Protein AF-A0A957CAG8-F1 (afdb_monomer_lite)

Structure (mmCIF, N/CA/C/O backbone):
data_AF-A0A957CAG8-F1
#
_entry.id   AF-A0A957CAG8-F1
#
loop_
_atom_site.group_PDB
_atom_site.id
_atom_site.type_symbol
_atom_site.label_atom_id
_atom_site.label_alt_id
_atom_site.label_comp_id
_atom_site.label_asym_id
_atom_site.label_entity_id
_atom_site.label_seq_id
_atom_site.pdbx_PDB_ins_code
_atom_site.Cartn_x
_atom_site.Cartn_y
_atom_site.Cartn_z
_atom_site.occupancy
_atom_site.B_iso_or_equiv
_atom_site.auth_seq_id
_atom_site.auth_comp_id
_atom_site.auth_asym_id
_atom_site.auth_atom_id
_atom_site.pdbx_PDB_model_num
ATOM 1 N N . MET A 1 1 ? -20.290 15.688 23.154 1.00 50.69 1 MET A N 1
ATOM 2 C CA . MET A 1 1 ? -19.634 14.602 23.917 1.00 50.69 1 MET A CA 1
ATOM 3 C C . MET A 1 1 ? -19.910 13.322 23.137 1.00 50.69 1 MET A C 1
ATOM 5 O O . MET A 1 1 ? -21.058 12.919 23.105 1.00 50.69 1 MET A O 1
ATOM 9 N N . PHE A 1 2 ? -19.009 12.717 22.370 1.00 59.56 2 PHE A N 1
ATOM 10 C CA . PHE A 1 2 ? -17.569 12.884 22.165 1.00 59.56 2 PHE A CA 1
ATOM 11 C C . PHE A 1 2 ? -17.309 13.320 20.716 1.00 59.56 2 PHE A C 1
ATOM 13 O O . PHE A 1 2 ? -17.950 12.791 19.810 1.00 59.56 2 PHE A O 1
ATOM 20 N N . ASP A 1 3 ? -16.388 14.262 20.503 1.00 60.28 3 ASP A N 1
ATOM 21 C CA . ASP A 1 3 ? -15.686 14.360 19.221 1.00 60.28 3 ASP A CA 1
ATOM 22 C C . ASP A 1 3 ? -15.114 12.973 18.920 1.00 60.28 3 ASP A C 1
ATOM 24 O O . ASP A 1 3 ? -14.428 12.389 19.765 1.00 60.28 3 ASP A O 1
ATOM 28 N N . SER A 1 4 ? -15.477 12.388 17.779 1.00 71.44 4 SER A N 1
ATOM 29 C CA . SER A 1 4 ? -14.965 11.081 17.378 1.00 71.44 4 SER A CA 1
ATOM 30 C C . SER A 1 4 ? -13.443 11.141 17.372 1.00 71.44 4 SER A C 1
ATOM 32 O O . SER A 1 4 ? -12.864 11.987 16.687 1.00 71.44 4 SER A O 1
ATOM 34 N N . LEU A 1 5 ? -12.803 10.262 18.147 1.00 76.31 5 LEU A N 1
ATOM 35 C CA . LEU A 1 5 ? -11.352 10.132 18.129 1.00 76.31 5 LEU A CA 1
ATOM 36 C C . LEU A 1 5 ? -10.894 9.930 16.675 1.00 76.31 5 LEU A C 1
ATOM 38 O O . LEU A 1 5 ? -11.560 9.198 15.935 1.00 76.31 5 LEU A O 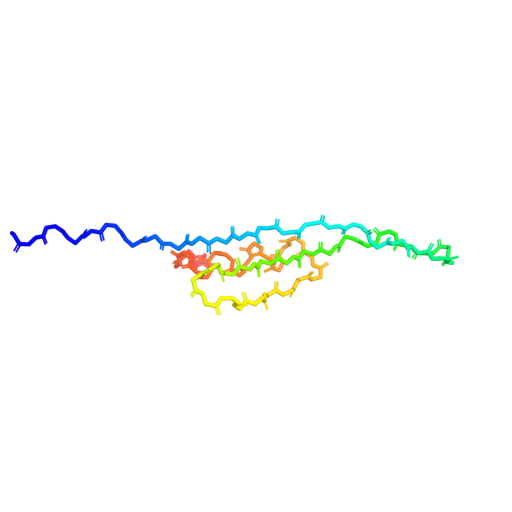1
ATOM 42 N N . PRO A 1 6 ? -9.794 10.572 16.251 1.00 81.25 6 PRO A N 1
ATOM 43 C CA . PRO A 1 6 ? -9.280 10.396 14.902 1.00 81.25 6 PRO A CA 1
ATOM 44 C C . PRO A 1 6 ? -9.029 8.912 14.619 1.00 81.25 6 PRO A C 1
ATOM 46 O O . PRO A 1 6 ? -8.427 8.202 15.427 1.00 81.25 6 PRO A O 1
ATOM 49 N N . PHE A 1 7 ? -9.515 8.446 13.469 1.00 83.44 7 PHE A N 1
ATOM 50 C CA . PHE A 1 7 ? -9.225 7.107 12.980 1.00 83.44 7 PHE A CA 1
ATOM 51 C C . PHE A 1 7 ? -7.818 7.098 12.379 1.00 83.44 7 PHE A C 1
ATOM 53 O O . PHE A 1 7 ? -7.525 7.866 11.462 1.00 83.44 7 PHE A O 1
ATOM 60 N N . TYR A 1 8 ? -6.948 6.239 12.904 1.00 87.12 8 TYR A N 1
ATOM 61 C CA . TYR A 1 8 ? -5.591 6.066 12.402 1.00 87.12 8 TYR A CA 1
ATOM 62 C C . TYR A 1 8 ? -5.463 4.715 11.712 1.00 87.12 8 TYR A C 1
ATOM 64 O O . TYR A 1 8 ? -5.692 3.678 12.329 1.00 87.12 8 TYR A O 1
ATOM 72 N N . GLN A 1 9 ? -5.007 4.742 10.463 1.00 90.31 9 GLN A N 1
ATOM 73 C CA . GLN A 1 9 ? -4.534 3.566 9.748 1.00 90.31 9 GLN A CA 1
ATOM 74 C C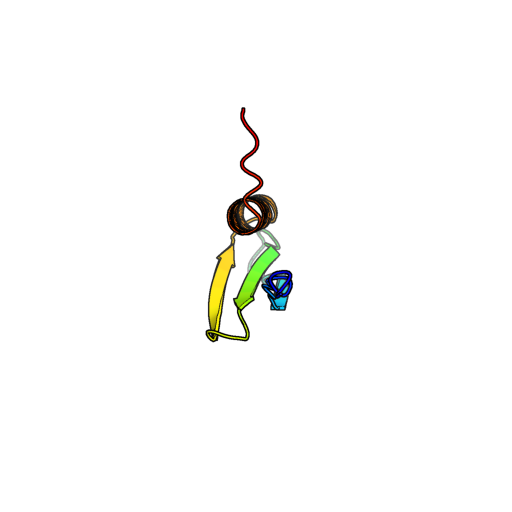 . GLN A 1 9 ? -3.020 3.687 9.575 1.00 90.31 9 GLN A C 1
ATOM 76 O O . GLN A 1 9 ? -2.5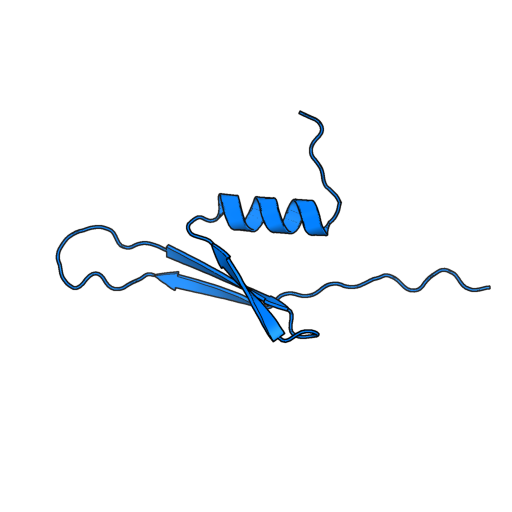11 4.742 9.196 1.00 90.31 9 GLN A O 1
ATOM 81 N N . THR A 1 10 ? -2.285 2.614 9.863 1.00 94.50 10 THR A N 1
ATOM 82 C CA . THR A 1 10 ? -0.823 2.589 9.719 1.00 94.50 10 THR A CA 1
ATOM 83 C C . THR A 1 10 ? -0.401 1.446 8.812 1.00 94.50 10 THR A C 1
ATOM 85 O O . THR A 1 10 ? -1.054 0.406 8.765 1.00 94.50 10 THR A O 1
ATOM 88 N N . TYR A 1 11 ? 0.700 1.648 8.093 1.00 97.06 11 TYR A N 1
ATOM 89 C CA . TYR A 1 11 ? 1.326 0.619 7.275 1.00 97.06 11 TYR A CA 1
ATOM 90 C C . TYR A 1 11 ? 2.839 0.656 7.457 1.00 97.06 11 TYR A C 1
ATOM 92 O O . TYR A 1 11 ? 3.444 1.726 7.542 1.00 97.06 11 TYR A O 1
ATOM 100 N N . ILE A 1 12 ? 3.462 -0.519 7.456 1.00 97.69 12 ILE A N 1
ATOM 101 C CA . ILE A 1 12 ? 4.910 -0.669 7.345 1.00 97.69 12 ILE A CA 1
ATOM 102 C C . ILE A 1 12 ? 5.249 -0.856 5.867 1.00 97.69 12 ILE A C 1
ATOM 104 O O . ILE A 1 12 ? 4.877 -1.863 5.263 1.00 97.69 12 ILE A O 1
ATOM 108 N N . LEU A 1 13 ? 5.982 0.100 5.296 1.00 97.50 13 LEU A N 1
ATOM 109 C CA . LEU A 1 13 ? 6.502 0.011 3.934 1.00 97.50 13 LEU A CA 1
ATOM 110 C C . LEU A 1 13 ? 7.805 -0.788 3.899 1.00 97.50 13 LEU A C 1
ATOM 112 O O . LEU A 1 13 ? 8.773 -0.458 4.585 1.00 97.50 13 LEU A O 1
ATOM 116 N N . ARG A 1 14 ? 7.854 -1.795 3.027 1.00 96.56 14 ARG A N 1
ATOM 117 C CA . ARG A 1 14 ? 9.088 -2.474 2.627 1.00 96.56 14 ARG A CA 1
ATOM 118 C C . ARG A 1 14 ? 9.350 -2.215 1.148 1.00 96.56 14 ARG A C 1
ATOM 120 O O . ARG A 1 14 ? 8.482 -2.434 0.305 1.00 96.56 14 ARG A O 1
ATOM 127 N N . LEU A 1 15 ? 10.573 -1.792 0.852 1.00 95.12 15 LEU A N 1
ATOM 128 C CA . LEU A 1 15 ? 11.077 -1.565 -0.496 1.00 95.12 15 LEU A CA 1
ATOM 129 C C . LEU A 1 15 ? 12.390 -2.320 -0.656 1.00 95.12 15 LEU A C 1
ATOM 131 O O . LEU A 1 15 ? 13.307 -2.154 0.148 1.00 95.12 15 LEU A O 1
ATOM 135 N N . TRP A 1 16 ? 12.486 -3.138 -1.694 1.00 92.75 16 TRP A N 1
ATOM 136 C CA . TRP A 1 16 ? 13.727 -3.821 -2.030 1.00 92.75 16 TRP A CA 1
ATOM 137 C C . TRP A 1 16 ? 13.885 -3.936 -3.538 1.00 92.75 16 TRP A C 1
ATOM 139 O O . TRP A 1 16 ? 12.917 -3.902 -4.293 1.00 92.75 16 TRP A O 1
ATOM 149 N N . GLN A 1 17 ? 15.133 -4.051 -3.970 1.00 90.44 17 GLN A N 1
ATOM 150 C CA . GLN A 1 17 ? 15.482 -4.330 -5.352 1.00 90.44 17 GLN A CA 1
ATOM 151 C C . GLN A 1 17 ? 15.776 -5.822 -5.473 1.00 90.44 17 GLN A C 1
ATOM 153 O O . GLN A 1 17 ? 16.577 -6.362 -4.705 1.00 90.44 17 GLN A O 1
ATOM 158 N N . GLU A 1 18 ? 15.121 -6.496 -6.413 1.00 85.94 18 GLU A N 1
ATOM 159 C CA . GLU A 1 18 ? 15.444 -7.883 -6.727 1.00 85.94 18 GLU A CA 1
ATOM 160 C C . GLU A 1 18 ? 16.850 -7.959 -7.327 1.00 85.94 18 GLU A C 1
ATOM 162 O O . GLU A 1 18 ? 17.253 -7.129 -8.149 1.00 85.94 18 GLU A O 1
ATOM 167 N N . ARG A 1 19 ? 17.622 -8.950 -6.878 1.00 78.44 19 ARG A N 1
ATOM 168 C CA . ARG A 1 19 ? 18.907 -9.277 -7.489 1.00 78.44 19 ARG A CA 1
ATOM 169 C C . ARG A 1 19 ? 18.616 -10.158 -8.698 1.00 78.44 19 ARG A C 1
ATOM 171 O O . ARG A 1 19 ? 18.146 -11.277 -8.528 1.00 78.44 19 ARG A O 1
ATOM 178 N N . SER A 1 20 ? 18.868 -9.652 -9.899 1.00 69.56 20 SER A N 1
ATOM 179 C CA . SER A 1 20 ? 18.828 -10.473 -11.109 1.00 69.56 20 SER A CA 1
ATOM 180 C C . SER A 1 20 ? 20.149 -11.237 -11.226 1.00 69.56 20 SER A C 1
ATOM 182 O O . SER A 1 20 ? 21.195 -10.611 -11.382 1.00 69.56 20 SER A O 1
ATOM 184 N N . ASP A 1 21 ? 20.108 -12.572 -11.177 1.00 65.81 21 ASP A N 1
ATOM 185 C CA . ASP A 1 21 ? 21.292 -13.422 -11.415 1.00 65.81 21 ASP A CA 1
ATOM 186 C C . ASP A 1 21 ? 21.704 -13.456 -12.900 1.00 65.81 21 ASP A C 1
ATOM 188 O O . ASP A 1 21 ? 22.817 -13.855 -13.233 1.00 65.81 21 ASP A O 1
ATOM 192 N N . CYS A 1 22 ? 20.838 -13.001 -13.813 1.00 56.56 22 CYS A N 1
ATOM 193 C CA . CYS A 1 22 ? 21.100 -13.011 -15.247 1.00 56.56 22 CYS A CA 1
ATOM 194 C C . CYS A 1 22 ? 20.570 -11.737 -15.913 1.00 56.56 22 CYS A C 1
ATOM 196 O O . CYS A 1 22 ? 19.419 -11.682 -16.332 1.00 56.56 22 CYS A O 1
ATOM 198 N N . GLY A 1 23 ? 21.429 -10.719 -16.001 1.00 57.47 23 GLY A N 1
ATOM 199 C CA . GLY A 1 23 ? 21.444 -9.723 -17.081 1.00 57.47 23 GLY A CA 1
ATOM 200 C C . GLY A 1 23 ? 20.333 -8.675 -17.149 1.00 57.47 23 GLY A C 1
ATOM 201 O O . GLY A 1 23 ? 20.649 -7.537 -17.476 1.00 57.47 23 GLY A O 1
ATOM 202 N N . ASP A 1 24 ? 19.083 -8.988 -16.811 1.00 56.66 24 ASP A N 1
ATOM 203 C CA . ASP A 1 24 ? 17.970 -8.085 -17.095 1.00 56.66 24 ASP A CA 1
ATOM 204 C C . ASP A 1 24 ? 17.159 -7.676 -15.861 1.00 56.66 24 ASP A C 1
ATOM 206 O O . ASP A 1 24 ? 16.596 -8.476 -15.114 1.00 56.66 24 ASP A O 1
ATOM 210 N N . SER A 1 25 ? 17.104 -6.351 -15.712 1.00 61.34 25 SER A N 1
ATOM 211 C CA . SER A 1 25 ? 16.175 -5.547 -14.918 1.00 61.34 25 SER A CA 1
ATOM 212 C C . SER A 1 25 ? 16.214 -5.719 -13.401 1.00 61.34 25 SER A C 1
ATOM 214 O O . SER A 1 25 ? 15.520 -6.542 -12.813 1.00 61.34 25 SER A O 1
ATOM 216 N N . LYS A 1 26 ? 16.938 -4.802 -12.751 1.00 72.06 26 LYS A N 1
ATOM 217 C CA . LYS A 1 26 ? 16.828 -4.514 -11.318 1.00 72.06 26 LYS A CA 1
ATOM 218 C C . LYS A 1 26 ? 15.421 -3.996 -10.968 1.00 72.06 26 LYS A C 1
ATOM 220 O O . LYS A 1 26 ? 15.197 -2.787 -10.895 1.00 72.06 26 LYS A O 1
ATOM 225 N N . ALA A 1 27 ? 14.464 -4.899 -10.779 1.00 83.69 27 ALA A N 1
ATOM 226 C CA . ALA A 1 27 ? 13.092 -4.540 -10.449 1.00 83.69 27 ALA A CA 1
ATOM 227 C C . ALA A 1 27 ? 12.969 -4.161 -8.968 1.00 83.69 27 ALA A C 1
ATOM 229 O O . ALA A 1 27 ? 13.385 -4.911 -8.084 1.00 83.69 27 ALA A O 1
ATOM 230 N N . PHE A 1 28 ? 12.376 -3.000 -8.688 1.00 88.94 28 PHE A N 1
ATOM 231 C CA . PHE A 1 28 ? 11.936 -2.677 -7.335 1.00 88.94 28 PHE A CA 1
ATOM 232 C C . PHE A 1 28 ? 10.629 -3.404 -7.019 1.00 88.94 28 PHE A C 1
ATOM 234 O O . PHE A 1 28 ? 9.748 -3.546 -7.869 1.00 88.94 28 PHE A O 1
ATOM 241 N N . ARG A 1 29 ? 10.512 -3.857 -5.775 1.00 92.56 29 ARG A N 1
ATOM 242 C CA . ARG A 1 29 ? 9.309 -4.448 -5.200 1.00 92.56 29 ARG A CA 1
ATOM 243 C C . ARG A 1 29 ? 8.880 -3.639 -3.998 1.00 92.56 29 ARG A C 1
ATOM 245 O O . ARG A 1 29 ? 9.714 -3.189 -3.212 1.00 92.56 29 ARG A O 1
ATOM 252 N N . PHE A 1 30 ? 7.573 -3.492 -3.869 1.00 96.44 30 PHE A N 1
ATOM 253 C CA . PHE A 1 30 ? 6.942 -2.706 -2.826 1.00 96.44 30 PHE A CA 1
ATOM 254 C C . PHE A 1 30 ? 5.985 -3.618 -2.071 1.00 96.44 30 PHE A C 1
ATOM 256 O O . PHE A 1 30 ? 5.232 -4.379 -2.684 1.00 96.44 30 PHE A O 1
ATOM 263 N N . SER A 1 31 ? 5.993 -3.551 -0.746 1.00 97.62 31 SER A N 1
ATOM 264 C CA . SER A 1 31 ? 4.919 -4.131 0.050 1.00 97.62 31 SER A CA 1
ATOM 265 C C . SER A 1 31 ? 4.537 -3.242 1.218 1.00 97.62 31 SER A C 1
ATOM 267 O O . SER A 1 31 ? 5.380 -2.568 1.810 1.00 97.62 31 SER A O 1
ATOM 269 N N . LEU A 1 32 ? 3.247 -3.253 1.528 1.00 98.19 32 LEU A N 1
ATOM 270 C CA . LEU A 1 32 ? 2.676 -2.631 2.711 1.00 98.19 32 LEU A CA 1
ATOM 271 C C . LEU A 1 32 ? 2.164 -3.737 3.623 1.00 98.19 32 LEU A C 1
ATOM 273 O O . LEU A 1 32 ? 1.475 -4.652 3.174 1.00 98.19 32 LEU A O 1
ATOM 277 N N . GLU A 1 33 ? 2.514 -3.658 4.897 1.00 98.06 33 GLU A N 1
ATOM 278 C CA . GLU A 1 33 ? 1.988 -4.536 5.937 1.00 98.06 33 GLU A CA 1
ATOM 279 C C . GLU A 1 33 ? 1.173 -3.700 6.914 1.00 98.06 33 GLU A C 1
ATOM 281 O O . GLU A 1 33 ? 1.670 -2.701 7.434 1.00 98.06 33 GLU A O 1
ATOM 286 N N . ASP A 1 34 ? -0.075 -4.090 7.142 1.00 96.38 34 ASP A N 1
ATOM 287 C CA . ASP A 1 34 ? -0.893 -3.518 8.204 1.00 96.38 34 ASP A CA 1
ATOM 288 C C . ASP A 1 34 ? -0.515 -4.204 9.528 1.00 96.38 34 ASP A C 1
ATOM 290 O O . ASP A 1 34 ? -0.755 -5.405 9.675 1.00 96.38 34 ASP A O 1
ATOM 294 N N . PRO A 1 35 ? 0.078 -3.492 10.502 1.00 95.12 35 PRO A N 1
ATOM 295 C CA . PRO A 1 35 ? 0.509 -4.099 11.755 1.00 95.12 35 PRO A CA 1
ATOM 296 C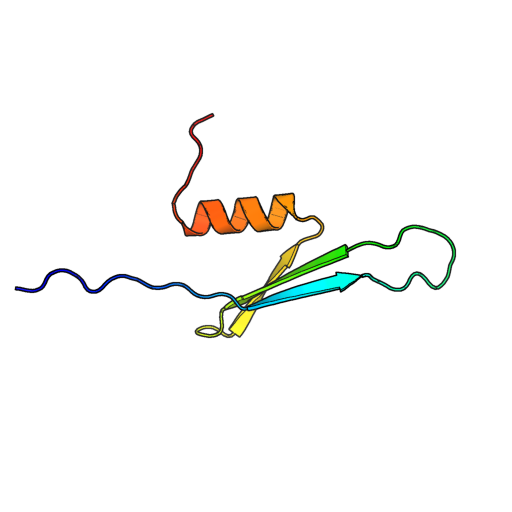 C . PRO A 1 35 ? -0.659 -4.512 12.661 1.00 95.12 35 PRO A C 1
ATOM 298 O O . PRO A 1 35 ? -0.454 -5.311 13.569 1.00 95.12 35 PRO A O 1
ATOM 301 N N . SER A 1 36 ? -1.868 -3.986 12.441 1.00 93.00 36 SER A N 1
ATOM 302 C CA . SER A 1 36 ? -3.051 -4.330 13.239 1.00 93.00 36 SER A CA 1
ATOM 303 C C . SER A 1 36 ? -3.682 -5.657 12.809 1.00 93.00 36 SER A C 1
ATOM 305 O O . SER A 1 36 ? -4.216 -6.388 13.641 1.00 93.00 36 SER A O 1
ATOM 307 N N . THR A 1 37 ? -3.588 -5.989 11.518 1.00 94.19 37 THR A N 1
ATOM 308 C CA . THR A 1 37 ? -4.192 -7.195 10.926 1.00 94.19 37 THR A CA 1
ATOM 309 C C . THR A 1 37 ? -3.165 -8.214 10.432 1.00 94.19 37 THR A C 1
ATOM 311 O O . THR A 1 37 ? -3.529 -9.337 10.091 1.00 94.19 37 THR A O 1
ATOM 314 N N . HIS A 1 38 ? -1.886 -7.836 10.373 1.00 94.31 38 HIS A N 1
ATOM 315 C CA . HIS A 1 38 ? -0.792 -8.579 9.739 1.00 94.31 38 HIS A CA 1
ATOM 316 C C . HIS A 1 38 ? -1.008 -8.892 8.248 1.00 94.31 38 HIS A C 1
ATOM 318 O O . HIS A 1 38 ? -0.267 -9.690 7.664 1.00 94.31 38 HIS A O 1
ATOM 324 N N . VAL A 1 39 ? -1.994 -8.260 7.602 1.00 96.62 39 VAL A N 1
ATOM 325 C CA . VAL A 1 39 ? -2.226 -8.425 6.166 1.00 96.62 39 VAL A CA 1
ATOM 326 C C . VAL A 1 39 ? -1.122 -7.716 5.392 1.00 96.62 39 VAL A C 1
ATOM 328 O O . VAL A 1 39 ? -0.736 -6.588 5.705 1.00 96.62 39 VAL A O 1
ATOM 331 N N . ARG A 1 40 ? -0.624 -8.389 4.351 1.00 97.25 40 ARG A N 1
ATOM 332 C CA . ARG A 1 40 ? 0.408 -7.864 3.463 1.00 97.25 40 ARG A CA 1
ATOM 333 C C . ARG A 1 40 ? -0.124 -7.682 2.049 1.00 97.25 40 ARG A C 1
ATOM 335 O O . ARG A 1 40 ? -0.635 -8.621 1.444 1.00 97.25 40 ARG A O 1
ATOM 342 N N . TYR A 1 41 ? 0.115 -6.498 1.507 1.00 97.19 41 TYR A N 1
ATOM 343 C CA . TYR A 1 41 ? -0.205 -6.108 0.141 1.00 97.19 41 TYR A CA 1
ATOM 344 C C . TYR A 1 41 ? 1.098 -5.932 -0.638 1.00 97.19 41 TYR A C 1
ATOM 346 O O . TYR A 1 41 ? 2.003 -5.237 -0.179 1.00 97.19 41 TYR A O 1
ATOM 354 N N . GLY A 1 42 ? 1.228 -6.599 -1.784 1.00 96.56 42 GLY A N 1
ATOM 355 C CA . GLY A 1 42 ? 2.406 -6.514 -2.650 1.00 96.56 42 GLY A CA 1
ATOM 356 C C . GLY A 1 42 ? 2.093 -5.767 -3.941 1.00 96.56 42 GLY A C 1
ATOM 357 O O . GLY A 1 42 ? 1.035 -5.982 -4.526 1.00 96.56 42 GLY A O 1
ATOM 358 N N . PHE A 1 43 ? 3.028 -4.938 -4.403 1.00 95.62 43 PHE A N 1
ATOM 359 C CA . PHE A 1 43 ? 2.865 -4.109 -5.598 1.00 95.62 43 PHE A CA 1
ATOM 360 C C . PHE A 1 43 ? 4.084 -4.221 -6.516 1.00 95.62 43 PHE A C 1
ATOM 362 O O . PHE A 1 43 ? 5.231 -4.334 -6.061 1.00 95.62 43 PHE A O 1
ATOM 369 N N . ARG A 1 44 ? 3.836 -4.191 -7.829 1.00 91.62 44 ARG A N 1
ATOM 370 C CA . ARG A 1 44 ? 4.881 -4.274 -8.861 1.00 91.62 44 ARG A CA 1
ATOM 371 C C . ARG A 1 44 ? 5.508 -2.918 -9.139 1.00 91.62 44 ARG A C 1
ATOM 373 O O . ARG A 1 44 ? 6.667 -2.866 -9.544 1.00 91.62 44 ARG A O 1
ATOM 380 N N . THR A 1 45 ? 4.754 -1.842 -8.936 1.00 91.62 45 THR A N 1
ATOM 381 C CA . THR A 1 45 ? 5.200 -0.470 -9.188 1.00 91.62 45 THR A CA 1
ATOM 382 C C . THR A 1 45 ? 4.853 0.450 -8.021 1.00 91.62 45 THR A C 1
ATOM 384 O O . THR A 1 45 ? 3.933 0.182 -7.249 1.00 91.62 45 THR A O 1
ATOM 387 N N . LEU A 1 46 ? 5.568 1.574 -7.917 1.00 93.00 46 LEU A N 1
ATOM 388 C CA . LEU A 1 46 ? 5.235 2.627 -6.956 1.00 93.00 46 LEU A CA 1
ATOM 389 C C . LEU A 1 46 ? 3.825 3.192 -7.204 1.00 93.00 46 LEU A C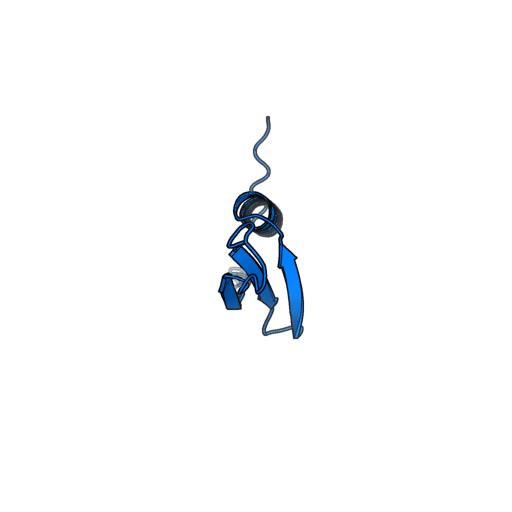 1
ATOM 391 O O . LEU A 1 46 ? 3.116 3.501 -6.253 1.00 93.00 46 LEU A O 1
ATOM 395 N N . GLY A 1 47 ? 3.412 3.301 -8.472 1.00 94.56 47 GLY A N 1
ATOM 396 C CA . GLY A 1 47 ? 2.099 3.825 -8.855 1.00 94.56 47 GLY A CA 1
ATOM 397 C C . GLY A 1 47 ? 0.944 2.985 -8.311 1.00 94.56 47 GLY A C 1
ATOM 398 O O . GLY A 1 47 ? 0.031 3.541 -7.710 1.00 94.56 47 GLY A O 1
ATOM 399 N N . GLU A 1 48 ? 1.026 1.656 -8.436 1.00 95.56 48 GLU A N 1
ATOM 400 C CA . GLU A 1 48 ? 0.029 0.727 -7.875 1.00 95.56 48 GLU A CA 1
ATOM 401 C C . GLU A 1 48 ? -0.097 0.880 -6.349 1.00 95.56 48 GLU A C 1
ATOM 403 O O . GLU A 1 48 ? -1.203 0.951 -5.817 1.00 95.56 48 GLU A O 1
ATOM 408 N N . MET A 1 49 ? 1.034 0.991 -5.642 1.00 96.62 49 MET A N 1
ATOM 409 C CA . MET A 1 49 ? 1.045 1.192 -4.188 1.00 96.62 49 MET A CA 1
ATOM 410 C C . MET A 1 49 ? 0.415 2.534 -3.792 1.00 96.62 49 MET A C 1
ATOM 412 O O . MET A 1 49 ? -0.363 2.602 -2.842 1.00 96.62 49 MET A O 1
ATOM 416 N N . MET A 1 50 ? 0.737 3.608 -4.519 1.00 96.06 50 MET A N 1
ATOM 417 C CA . MET A 1 50 ? 0.167 4.931 -4.261 1.00 96.06 50 MET A CA 1
ATOM 418 C C . MET A 1 50 ? -1.334 4.965 -4.548 1.00 96.06 50 MET A C 1
ATOM 420 O O . MET A 1 50 ? -2.076 5.564 -3.778 1.00 96.06 50 MET A O 1
ATOM 424 N N . GLN A 1 51 ? -1.796 4.307 -5.614 1.00 96.06 51 GLN A N 1
ATOM 425 C CA . GLN A 1 51 ? -3.222 4.192 -5.918 1.00 96.06 51 GLN A CA 1
ATOM 426 C C . GLN A 1 51 ? -3.974 3.457 -4.803 1.00 96.06 51 GLN A C 1
ATOM 428 O O . GLN A 1 51 ? -5.026 3.921 -4.373 1.00 96.06 51 GLN A O 1
ATOM 433 N N . PHE A 1 52 ? -3.409 2.363 -4.285 1.00 95.62 52 PHE A N 1
ATOM 434 C CA . PHE A 1 52 ? -3.972 1.665 -3.130 1.00 95.62 52 PHE A CA 1
ATOM 435 C C . PHE A 1 52 ? -4.098 2.590 -1.911 1.00 95.62 52 PHE A C 1
ATOM 437 O O . PHE A 1 52 ? -5.166 2.662 -1.312 1.00 95.62 52 PHE A O 1
ATOM 444 N N . LEU A 1 53 ? -3.043 3.335 -1.561 1.00 95.25 53 LEU A N 1
ATOM 445 C CA . LEU A 1 53 ? -3.076 4.248 -0.412 1.00 95.25 53 LEU A CA 1
ATOM 446 C C . LEU A 1 53 ? -4.112 5.368 -0.576 1.00 95.25 53 LEU A C 1
ATOM 448 O O . LEU A 1 53 ? -4.808 5.677 0.385 1.00 95.25 53 LEU A O 1
ATOM 452 N N . ARG A 1 54 ? -4.268 5.928 -1.783 1.00 94.62 54 ARG A N 1
ATOM 453 C CA . ARG A 1 54 ? -5.318 6.920 -2.073 1.00 94.62 54 ARG A CA 1
ATOM 454 C C . ARG A 1 54 ? -6.716 6.367 -1.800 1.00 94.62 54 ARG A C 1
ATOM 456 O O . ARG A 1 54 ? -7.495 7.012 -1.106 1.00 94.62 54 ARG A O 1
ATOM 463 N N . GLN A 1 55 ? -6.992 5.139 -2.246 1.00 93.31 55 GLN A N 1
ATOM 464 C CA . GLN A 1 55 ? -8.264 4.461 -1.970 1.00 93.31 55 GLN A CA 1
ATOM 465 C C . GLN A 1 55 ? -8.498 4.263 -0.465 1.00 93.31 55 GLN A C 1
ATOM 467 O O . GLN A 1 55 ? -9.615 4.452 0.005 1.00 93.31 55 GLN A O 1
ATOM 472 N N . GLN A 1 56 ? -7.456 3.927 0.308 1.00 91.81 56 GLN A N 1
ATOM 473 C CA . GLN A 1 56 ? -7.571 3.801 1.770 1.00 91.81 56 GLN A CA 1
ATOM 474 C C . GLN A 1 56 ? -7.827 5.150 2.462 1.00 91.81 56 GLN A C 1
ATOM 476 O O . GLN A 1 56 ? -8.511 5.191 3.481 1.00 91.81 56 GLN A O 1
ATOM 481 N N . CYS A 1 57 ? -7.306 6.249 1.910 1.00 90.25 57 CYS A N 1
ATOM 482 C CA . CYS A 1 57 ? -7.567 7.603 2.404 1.00 90.25 57 CYS A CA 1
ATOM 483 C C . CYS A 1 57 ? -8.949 8.146 2.000 1.00 90.25 57 CYS A C 1
ATOM 485 O O . CYS A 1 57 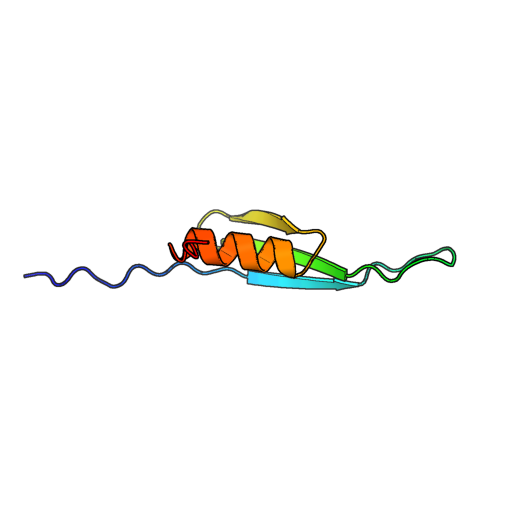? -9.356 9.184 2.513 1.00 90.25 57 CYS A O 1
ATOM 487 N N . GLY A 1 58 ? -9.664 7.473 1.091 1.00 86.44 58 GLY A N 1
ATOM 488 C CA . GLY A 1 58 ? -10.875 8.017 0.472 1.00 86.44 58 GLY A CA 1
ATOM 489 C C . GLY A 1 58 ? -10.597 9.153 -0.520 1.00 86.44 58 GLY A C 1
ATOM 490 O O . GLY A 1 58 ? -11.530 9.846 -0.922 1.00 86.44 58 GLY A O 1
ATOM 491 N N . ASP A 1 59 ? -9.336 9.328 -0.929 1.00 79.12 59 ASP A N 1
ATOM 492 C CA . ASP A 1 59 ? -8.919 10.252 -1.984 1.00 79.12 59 ASP A CA 1
ATOM 493 C C . ASP A 1 59 ? -9.166 9.588 -3.347 1.00 79.12 59 ASP A C 1
ATOM 495 O O . ASP A 1 59 ? -8.240 9.174 -4.049 1.00 79.12 59 ASP A O 1
ATOM 499 N N . ASP A 1 60 ? -10.435 9.437 -3.715 1.00 58.12 60 ASP A N 1
ATOM 500 C CA . ASP A 1 60 ? -10.801 9.126 -5.095 1.00 58.12 60 ASP A CA 1
ATOM 501 C C . ASP A 1 60 ? -10.654 10.429 -5.898 1.00 58.12 60 ASP A C 1
ATOM 503 O O . ASP A 1 60 ? -11.472 11.345 -5.780 1.00 58.12 60 ASP A O 1
ATOM 507 N N . GLU A 1 61 ? -9.571 10.568 -6.671 1.00 53.00 61 GLU A N 1
ATOM 508 C CA . GLU A 1 61 ? -9.502 11.617 -7.692 1.00 53.00 61 GLU A CA 1
ATOM 509 C C . GLU A 1 61 ? -10.685 11.404 -8.650 1.00 53.00 61 GLU A C 1
ATOM 511 O O . GLU A 1 61 ? -10.698 10.452 -9.432 1.00 53.00 61 GLU A O 1
ATOM 516 N N . ILE A 1 62 ? -11.690 12.285 -8.573 1.00 48.16 62 ILE A N 1
ATOM 517 C CA . ILE A 1 62 ? -12.681 12.443 -9.638 1.00 48.16 62 ILE A CA 1
ATOM 518 C C . ILE A 1 62 ? -11.890 12.839 -10.886 1.00 48.16 62 ILE A C 1
ATOM 520 O O . ILE A 1 62 ? -11.339 13.939 -10.943 1.00 48.16 62 ILE A O 1
ATOM 524 N N . VAL A 1 63 ? -11.804 11.895 -11.824 1.00 45.88 63 VAL A N 1
ATOM 525 C CA . VAL A 1 63 ? -11.229 12.060 -13.168 1.00 45.88 63 VAL A CA 1
ATOM 526 C C . VAL A 1 63 ? -11.839 13.262 -13.882 1.00 45.88 63 VAL A C 1
ATOM 528 O O . VAL A 1 63 ? -13.085 13.395 -13.845 1.00 45.88 63 VAL A O 1
#

Foldseek 3Di:
DDDPDDDDWDWDKDWDFDDDPDDDDRFIKIWIAGPVVRDIDIDRDPVVVVVVVCVVVVVPPPD

pLDDT: mean 84.51, std 15.47, range [45.88, 98.19]

Radius of gyration: 16.12 Å; chains: 1; bounding box: 41×28×41 Å

Sequence (63 aa):
MFDSLPFYQTYILRLWQERSDCGDSKAFRFSLEDPSTHVRYGFRTLGEMMQFLRQQCGDDEIV

Secondary structure (DSSP, 8-state):
--PPPPP----EEEEEE---SSSS---EEEEEE-TTT--EEEESSHHHHHHHHHHHHT-----